Protein AF-A0A3A9J925-F1 (afdb_monomer)

pLDDT: mean 71.01, std 17.1, range [42.97, 95.75]

Sequence (96 aa):
MPWPAHGEAAMIKAAALGRRDGLAGLRRDFALEELDGGLAVVDTIQREIMPGAPLPWQHSRLMLAAVRQCYAAGLHHGGDVRLEKQRRGGLAAARA

Foldseek 3Di:
DDPVVLLVVLLVVLLQQLLVCLLVVNDDPPPCVCCVVVVVVVVVCCVVPPPPDDDDVVVSVVSSVSSVVSNPNSNVNSNVVNVVVVVVVVVVVVVD

Solvent-accessible surface area (backbone atoms only — not comparable to full-atom values): 5213 Å² total; per-residue (Å²): 132,63,74,71,61,56,56,52,52,48,28,54,51,28,23,52,51,17,25,53,33,14,50,68,68,52,80,71,82,84,49,69,74,68,43,58,50,46,51,43,53,52,48,49,50,34,64,76,73,41,79,86,67,82,73,60,68,68,58,56,52,53,52,51,52,49,29,51,51,29,18,54,54,17,23,52,52,14,34,53,54,40,52,53,51,51,53,52,52,53,56,52,60,76,73,108

Radius of gyration: 17.62 Å; Cα contacts (8 Å, |Δi|>4): 77; chains: 1; bounding box: 40×17×56 Å

Nearest PDB structures (foldseek):
  6now-assembly2_B  TM=4.975E-01  e=4.942E+00  Homo sapiens

Organism: NCBI:txid2478470

Secondary structure (DSSP, 8-state):
--HHHHHHHHHHHHHHHHHHHHHHT------HHHHHHHHHHHHHHHHHH-TT-PPPHHHHHHHHHHHHHHHHHHHHHHHHHHHHHHHHHHHHHTT-

Structure (mmCIF, N/CA/C/O backbone):
data_AF-A0A3A9J925-F1
#
_entry.id   AF-A0A3A9J925-F1
#
loop_
_atom_site.group_PDB
_atom_site.id
_atom_site.type_symbol
_atom_site.label_atom_id
_atom_site.label_alt_id
_atom_site.label_comp_id
_atom_site.label_asym_id
_atom_site.label_entity_id
_atom_site.label_seq_id
_atom_site.pdbx_PDB_ins_code
_atom_site.Cartn_x
_atom_site.Cartn_y
_atom_site.Cartn_z
_atom_site.occupancy
_atom_site.B_iso_or_equiv
_atom_site.auth_seq_id
_atom_site.auth_comp_id
_atom_site.auth_asym_id
_atom_site.auth_atom_id
_atom_site.pdbx_PDB_model_num
ATOM 1 N N . MET A 1 1 ? 22.382 1.816 -8.149 1.00 49.25 1 MET A N 1
ATOM 2 C CA . MET A 1 1 ? 21.966 0.582 -7.440 1.00 49.25 1 MET A CA 1
ATOM 3 C C . MET A 1 1 ? 21.637 -0.473 -8.491 1.00 49.25 1 MET A C 1
ATOM 5 O O . MET A 1 1 ? 21.228 -0.084 -9.578 1.00 49.25 1 MET A O 1
ATOM 9 N N . PRO A 1 2 ? 21.854 -1.774 -8.238 1.00 55.34 2 PRO A N 1
ATOM 10 C CA . PRO A 1 2 ? 21.480 -2.812 -9.197 1.00 55.34 2 PRO A CA 1
ATOM 11 C C . PRO A 1 2 ? 19.948 -2.931 -9.300 1.00 55.34 2 PRO A C 1
ATOM 13 O O . PRO A 1 2 ? 19.240 -2.755 -8.311 1.00 55.34 2 PRO A O 1
ATOM 16 N N . TRP A 1 3 ? 19.442 -3.259 -10.493 1.00 52.62 3 TRP A N 1
ATOM 17 C CA . TRP A 1 3 ? 18.012 -3.380 -10.834 1.00 52.62 3 TRP A CA 1
ATOM 18 C C . TRP A 1 3 ? 17.120 -4.115 -9.797 1.00 52.62 3 TRP A C 1
ATOM 20 O O . TRP A 1 3 ? 16.039 -3.606 -9.490 1.00 52.62 3 TRP A O 1
ATOM 30 N N . PRO A 1 4 ? 17.548 -5.235 -9.175 1.00 59.47 4 PRO A N 1
ATOM 31 C CA . PRO A 1 4 ? 16.751 -5.926 -8.154 1.00 59.47 4 PRO A CA 1
ATOM 32 C C . PRO A 1 4 ? 16.430 -5.061 -6.924 1.00 59.47 4 PRO A C 1
ATOM 34 O O . PRO A 1 4 ? 15.335 -5.160 -6.374 1.00 59.47 4 PRO A O 1
ATOM 37 N N . ALA A 1 5 ? 17.340 -4.159 -6.537 1.00 59.88 5 ALA A N 1
ATOM 38 C CA . ALA A 1 5 ? 17.182 -3.312 -5.354 1.00 59.88 5 ALA A CA 1
ATOM 39 C C . ALA A 1 5 ? 16.064 -2.263 -5.521 1.00 59.88 5 ALA A C 1
ATOM 41 O O . ALA A 1 5 ? 15.432 -1.857 -4.546 1.00 59.88 5 ALA A O 1
ATOM 42 N N . HIS A 1 6 ? 15.777 -1.842 -6.757 1.00 63.19 6 HIS A N 1
ATOM 43 C CA . HIS A 1 6 ? 14.712 -0.875 -7.044 1.00 63.19 6 HIS A CA 1
ATOM 44 C C . HIS A 1 6 ? 13.317 -1.503 -6.973 1.00 63.19 6 HIS A C 1
ATOM 46 O O . HIS A 1 6 ? 12.390 -0.884 -6.448 1.00 63.19 6 HIS A O 1
ATOM 52 N N . GLY A 1 7 ? 13.177 -2.746 -7.442 1.00 67.94 7 GLY A N 1
ATOM 53 C CA . GLY A 1 7 ? 11.929 -3.501 -7.319 1.00 67.94 7 GLY A CA 1
ATOM 54 C C . 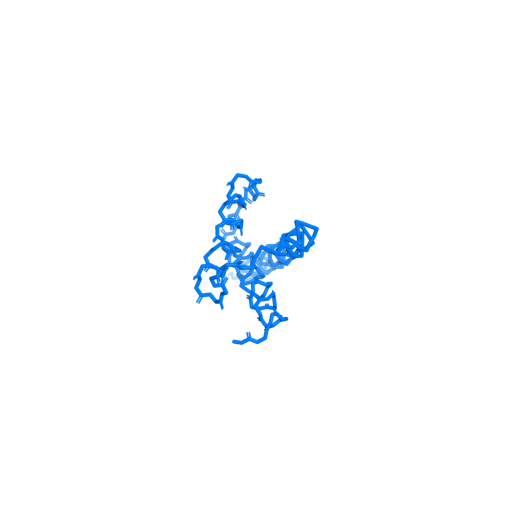GLY A 1 7 ? 11.566 -3.783 -5.863 1.00 67.94 7 GLY A C 1
ATOM 55 O O . GLY A 1 7 ? 10.426 -3.574 -5.448 1.00 67.94 7 GLY A O 1
ATOM 56 N N . GLU A 1 8 ? 12.553 -4.183 -5.062 1.00 76.38 8 GLU A N 1
ATOM 57 C CA . GLU A 1 8 ? 12.375 -4.414 -3.628 1.00 76.38 8 GLU A CA 1
ATOM 58 C C . GLU A 1 8 ? 11.924 -3.147 -2.888 1.00 76.38 8 GLU A C 1
ATOM 60 O O . GLU A 1 8 ? 10.924 -3.170 -2.165 1.00 76.38 8 GLU A O 1
ATOM 65 N N . ALA A 1 9 ? 12.582 -2.010 -3.137 1.00 73.81 9 ALA A N 1
ATOM 66 C CA . ALA A 1 9 ? 12.202 -0.732 -2.538 1.00 73.81 9 ALA A CA 1
ATOM 67 C C . ALA A 1 9 ? 10.759 -0.317 -2.893 1.00 73.81 9 ALA A C 1
ATOM 69 O O . ALA A 1 9 ? 10.018 0.163 -2.028 1.00 73.81 9 ALA A O 1
ATOM 70 N N . ALA A 1 10 ? 10.331 -0.536 -4.142 1.00 74.25 10 ALA A N 1
ATOM 71 C CA . ALA A 1 10 ? 8.965 -0.252 -4.579 1.00 74.25 10 ALA A CA 1
ATOM 72 C C . ALA A 1 10 ? 7.931 -1.131 -3.853 1.00 74.25 10 ALA A C 1
ATOM 74 O O . ALA A 1 10 ? 6.913 -0.620 -3.376 1.00 74.25 10 ALA A O 1
ATOM 75 N N . MET A 1 11 ? 8.209 -2.429 -3.704 1.00 82.94 11 MET A N 1
ATOM 76 C CA . MET A 1 11 ? 7.345 -3.369 -2.980 1.00 82.94 11 MET A CA 1
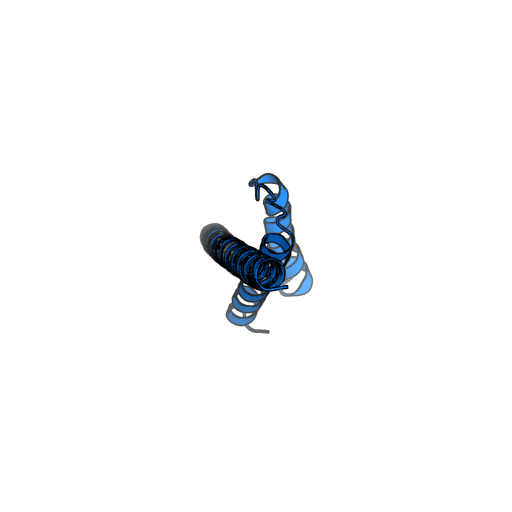ATOM 77 C C . MET A 1 11 ? 7.230 -3.022 -1.487 1.00 82.94 11 MET A C 1
ATOM 79 O O . MET A 1 11 ? 6.121 -2.984 -0.944 1.00 82.94 11 MET A O 1
ATOM 83 N N . ILE A 1 12 ? 8.348 -2.686 -0.829 1.00 83.56 12 ILE A N 1
ATOM 84 C CA . ILE A 1 12 ? 8.363 -2.249 0.578 1.00 83.56 12 ILE A CA 1
ATOM 85 C C . ILE A 1 12 ? 7.510 -0.988 0.760 1.00 83.56 12 ILE A C 1
ATOM 87 O O . ILE A 1 12 ? 6.675 -0.921 1.670 1.00 83.56 12 ILE A O 1
ATOM 91 N N . LYS A 1 13 ? 7.681 0.003 -0.124 1.00 79.12 13 LYS A N 1
ATOM 92 C CA . LYS A 1 13 ? 6.910 1.252 -0.090 1.00 79.12 13 LYS A CA 1
ATOM 93 C C . LYS A 1 13 ? 5.415 0.992 -0.279 1.00 79.12 13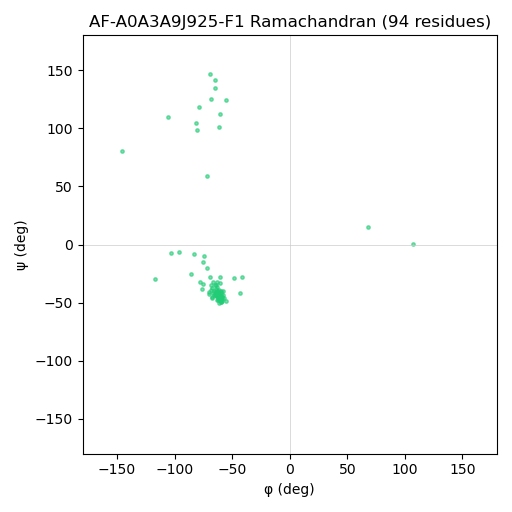 LYS A C 1
ATOM 95 O O . LYS A 1 13 ? 4.609 1.536 0.475 1.00 79.12 13 LYS A O 1
ATOM 100 N N . ALA A 1 14 ? 5.045 0.133 -1.226 1.00 82.62 14 ALA A N 1
ATOM 101 C CA . ALA A 1 14 ? 3.657 -0.242 -1.479 1.00 82.62 14 ALA A CA 1
ATOM 102 C C . ALA A 1 14 ? 3.001 -0.881 -0.247 1.00 82.62 14 ALA A C 1
ATOM 104 O O . ALA A 1 14 ? 1.923 -0.455 0.170 1.00 82.62 14 ALA A O 1
ATOM 105 N N . ALA A 1 15 ? 3.684 -1.829 0.400 1.00 87.88 15 ALA A N 1
ATOM 106 C CA . ALA A 1 15 ? 3.193 -2.453 1.625 1.00 87.88 15 ALA A CA 1
ATOM 107 C C . ALA A 1 15 ? 3.027 -1.444 2.775 1.00 87.88 15 ALA A C 1
ATOM 109 O O . ALA A 1 15 ? 2.043 -1.502 3.514 1.00 87.88 15 ALA A O 1
ATOM 110 N N . ALA A 1 16 ? 3.962 -0.501 2.933 1.00 84.31 16 ALA A N 1
ATOM 111 C CA . ALA A 1 16 ? 3.872 0.538 3.959 1.00 84.31 16 ALA A CA 1
ATOM 112 C C . ALA A 1 16 ? 2.680 1.483 3.737 1.00 84.31 16 ALA A C 1
ATOM 114 O O . ALA A 1 16 ? 1.964 1.795 4.690 1.00 84.31 16 ALA A O 1
ATOM 115 N N . LEU A 1 17 ? 2.440 1.895 2.488 1.00 83.50 17 LEU A N 1
ATOM 116 C CA . LEU A 1 17 ? 1.290 2.722 2.119 1.00 83.50 17 LEU A CA 1
ATOM 117 C C . LEU A 1 17 ? -0.029 1.989 2.372 1.00 83.50 17 LEU A C 1
ATOM 119 O O . LEU A 1 17 ? -0.898 2.538 3.044 1.00 83.50 17 LEU A O 1
ATOM 123 N N . GLY A 1 18 ? -0.136 0.730 1.937 1.00 85.50 18 GLY A N 1
ATOM 124 C CA . GLY A 1 18 ? -1.312 -0.097 2.200 1.00 85.50 18 GLY A CA 1
ATOM 125 C C . GLY A 1 18 ? -1.616 -0.181 3.694 1.00 85.50 18 GLY A C 1
ATOM 126 O O . GLY A 1 18 ? -2.731 0.115 4.115 1.00 85.50 18 GLY A O 1
ATOM 127 N N . ARG A 1 19 ? -0.608 -0.481 4.530 1.00 91.31 19 ARG A N 1
ATOM 128 C CA . ARG A 1 19 ? -0.790 -0.535 5.994 1.00 91.31 19 ARG A CA 1
ATOM 129 C C . ARG A 1 19 ? -1.320 0.773 6.565 1.00 91.31 19 ARG A C 1
ATOM 131 O O . ARG A 1 19 ? -2.237 0.743 7.381 1.00 91.31 19 ARG A O 1
ATOM 138 N N . ARG A 1 20 ? -0.753 1.908 6.151 1.00 87.69 20 ARG A N 1
ATOM 139 C CA . ARG A 1 20 ? -1.196 3.236 6.596 1.00 87.69 20 ARG A CA 1
ATOM 140 C C . ARG A 1 20 ? -2.664 3.472 6.245 1.00 87.69 20 ARG A C 1
ATOM 142 O O . ARG A 1 20 ? -3.435 3.883 7.107 1.00 87.69 20 ARG A O 1
ATOM 149 N N . ASP A 1 21 ? -3.042 3.194 5.004 1.00 86.50 21 ASP A N 1
ATOM 150 C CA . ASP A 1 21 ? -4.395 3.445 4.513 1.00 86.50 21 ASP A CA 1
ATOM 151 C C . ASP A 1 21 ? -5.410 2.505 5.201 1.00 86.50 21 ASP A C 1
ATOM 153 O O . ASP A 1 21 ? -6.469 2.947 5.648 1.00 86.50 21 ASP A O 1
ATOM 157 N N . GLY A 1 22 ? -5.041 1.237 5.423 1.00 90.81 22 GLY A N 1
ATOM 158 C CA . GLY A 1 22 ? -5.859 0.256 6.147 1.00 90.81 22 GLY A CA 1
ATOM 159 C C . GLY A 1 22 ? -6.075 0.628 7.617 1.00 90.81 22 GLY A C 1
ATOM 160 O O . GLY A 1 22 ? -7.196 0.533 8.130 1.00 90.81 22 GLY A O 1
ATOM 161 N N . LEU A 1 23 ? -5.024 1.137 8.275 1.00 91.88 23 LEU A N 1
ATOM 162 C CA . LEU A 1 23 ? -5.089 1.687 9.634 1.00 91.88 23 LEU A CA 1
ATOM 163 C C . LEU A 1 23 ? -5.996 2.918 9.729 1.00 91.88 23 LEU A C 1
ATOM 165 O O . LEU A 1 23 ? -6.629 3.125 10.762 1.00 91.88 23 LEU A O 1
ATOM 169 N N . ALA A 1 24 ? -6.064 3.720 8.666 1.00 88.81 24 ALA A N 1
ATOM 170 C CA . ALA A 1 24 ? -6.948 4.876 8.573 1.00 88.81 24 ALA A CA 1
ATOM 171 C C . ALA A 1 24 ? -8.383 4.506 8.147 1.00 88.81 24 ALA A C 1
ATOM 173 O O . ALA A 1 24 ? -9.268 5.356 8.181 1.00 88.81 24 ALA A O 1
ATOM 174 N N . GLY A 1 25 ? -8.635 3.252 7.745 1.00 87.19 25 GLY A N 1
ATOM 175 C CA . GLY A 1 25 ? -9.924 2.827 7.187 1.00 87.19 25 GLY A CA 1
ATOM 176 C C . GLY A 1 25 ? -10.222 3.433 5.812 1.00 87.19 25 GLY A C 1
ATOM 177 O O . GLY A 1 25 ? -11.360 3.381 5.352 1.00 87.19 25 GLY A O 1
ATOM 178 N N . LEU A 1 26 ? -9.209 3.998 5.155 1.00 82.19 26 LEU A N 1
ATOM 179 C CA . LEU A 1 26 ? -9.331 4.583 3.832 1.00 82.19 26 LEU A CA 1
ATOM 180 C C . LEU A 1 26 ? -9.246 3.452 2.811 1.00 82.19 26 LEU A C 1
ATOM 182 O O . LEU A 1 26 ? -8.171 2.914 2.550 1.00 82.19 26 LEU A O 1
ATOM 186 N N . ARG A 1 27 ? -10.386 3.078 2.226 1.00 64.38 27 ARG A N 1
ATOM 187 C CA . ARG A 1 27 ? -10.375 2.263 1.011 1.00 64.38 27 ARG A CA 1
ATOM 188 C C . ARG A 1 27 ? -10.123 3.205 -0.152 1.00 64.38 27 ARG A C 1
ATOM 190 O O . ARG A 1 27 ? -11.032 3.888 -0.607 1.00 64.38 27 ARG A O 1
ATOM 197 N N . ARG A 1 28 ? -8.874 3.270 -0.600 1.00 63.78 28 ARG A N 1
ATOM 198 C CA . ARG A 1 28 ? -8.608 3.735 -1.955 1.00 63.78 28 ARG A CA 1
ATOM 199 C C . ARG A 1 28 ? -8.905 2.566 -2.872 1.00 63.78 28 ARG A C 1
ATOM 201 O O . ARG A 1 28 ? -8.278 1.512 -2.742 1.00 63.78 28 ARG A O 1
ATOM 208 N N . ASP A 1 29 ? -9.876 2.745 -3.759 1.00 57.47 29 ASP A N 1
ATOM 209 C CA . ASP A 1 29 ? -9.930 1.926 -4.956 1.00 57.47 29 ASP A CA 1
ATOM 210 C C . ASP A 1 29 ? -8.634 2.222 -5.693 1.00 57.47 29 ASP A C 1
ATOM 212 O O . ASP A 1 29 ? -8.463 3.281 -6.288 1.00 57.47 29 ASP A O 1
ATOM 216 N N . PHE A 1 30 ? -7.676 1.308 -5.562 1.00 54.75 30 PHE A N 1
ATOM 217 C CA . PHE A 1 30 ? -6.417 1.331 -6.292 1.00 54.75 30 PHE A CA 1
ATOM 218 C C . PHE A 1 30 ? -6.733 0.971 -7.754 1.00 54.75 30 PHE A C 1
ATOM 220 O O . PHE A 1 30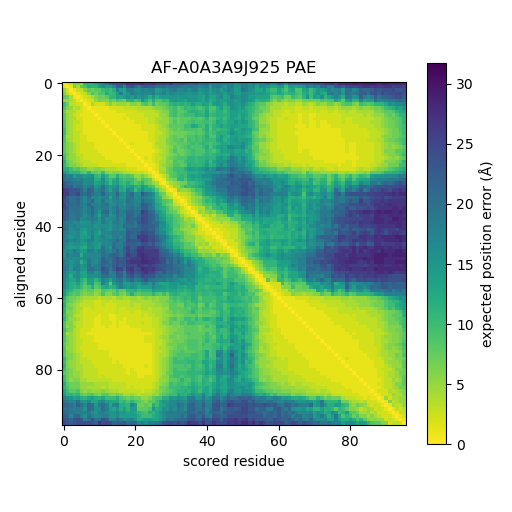 ? -6.325 -0.068 -8.277 1.00 54.75 30 PHE A O 1
ATOM 227 N N . ALA A 1 31 ? -7.589 1.781 -8.377 1.00 46.09 31 ALA A N 1
ATOM 228 C CA . ALA A 1 31 ? -7.983 1.671 -9.759 1.00 46.09 31 ALA A CA 1
ATOM 229 C C . ALA A 1 31 ? -6.741 1.932 -10.608 1.00 46.09 31 ALA A C 1
ATOM 231 O O . ALA A 1 31 ? -5.889 2.759 -10.278 1.00 46.09 31 ALA A O 1
ATOM 232 N N . LEU A 1 32 ? -6.634 1.175 -11.696 1.00 43.94 32 LEU A N 1
ATOM 233 C CA . LEU A 1 32 ? -5.544 1.208 -12.671 1.00 43.94 32 LEU A CA 1
ATOM 234 C C . LEU A 1 32 ? -5.057 2.621 -13.048 1.00 43.94 32 LEU A C 1
ATOM 236 O O . LEU A 1 32 ? -3.877 2.766 -13.347 1.00 43.94 32 LEU A O 1
ATOM 240 N N . GLU A 1 33 ? -5.927 3.625 -12.972 1.00 43.69 33 GLU A N 1
ATOM 241 C CA . GLU A 1 33 ? -5.689 5.030 -13.319 1.00 43.69 33 GLU A CA 1
ATOM 242 C C . GLU A 1 33 ? -4.626 5.719 -12.439 1.00 43.69 33 GLU A C 1
ATOM 244 O O . GLU A 1 33 ? -3.798 6.460 -12.961 1.00 43.69 33 GLU A O 1
ATOM 249 N N . GLU A 1 34 ? -4.526 5.421 -11.135 1.00 49.00 34 GLU A N 1
ATOM 250 C CA . GLU A 1 34 ? -3.420 5.951 -10.304 1.00 49.00 34 GLU A CA 1
ATOM 251 C C . GLU A 1 34 ? -2.085 5.222 -10.574 1.00 49.00 34 GLU A C 1
ATOM 253 O O . GLU A 1 34 ? -1.006 5.711 -10.228 1.00 49.00 34 GLU A O 1
ATOM 258 N N . LEU A 1 35 ? -2.131 4.059 -11.235 1.00 46.00 35 LEU A N 1
ATOM 259 C CA . LEU A 1 35 ? -0.968 3.252 -11.607 1.00 46.00 35 LEU A CA 1
ATOM 260 C C . LEU A 1 35 ? -0.465 3.486 -13.037 1.00 46.00 35 LEU A C 1
ATOM 262 O O . LEU A 1 35 ? 0.644 3.040 -13.329 1.00 46.00 35 LEU A O 1
ATOM 266 N N . ASP A 1 36 ? -1.151 4.273 -13.865 1.00 45.16 36 ASP A N 1
ATOM 267 C CA . ASP A 1 36 ? -0.459 5.011 -14.935 1.00 45.16 36 ASP A CA 1
ATOM 268 C C . ASP A 1 36 ? 0.577 5.979 -14.321 1.00 45.16 36 ASP A C 1
ATOM 270 O O . ASP A 1 36 ? 1.664 6.179 -14.860 1.00 45.16 36 ASP A O 1
ATOM 274 N N . GLY A 1 37 ? 0.343 6.441 -13.086 1.00 42.97 37 GLY A N 1
ATOM 275 C CA . GLY A 1 37 ? 1.370 7.041 -12.227 1.00 42.97 37 GLY A CA 1
ATOM 276 C C . GLY A 1 37 ? 2.394 6.039 -11.664 1.00 42.97 37 GLY A C 1
ATOM 277 O O . GLY A 1 37 ? 3.496 6.415 -11.290 1.00 42.97 37 GLY A O 1
ATOM 278 N N . GLY A 1 38 ? 2.091 4.743 -11.630 1.00 45.03 38 GLY A N 1
ATOM 279 C CA . GLY A 1 38 ? 3.047 3.672 -11.328 1.00 45.03 38 GLY A CA 1
ATOM 280 C C . GLY A 1 38 ? 3.949 3.337 -12.512 1.00 45.03 38 GLY A C 1
ATOM 281 O O . GLY A 1 38 ? 5.127 3.049 -12.307 1.00 45.03 38 GLY A O 1
ATOM 282 N N . LEU A 1 39 ? 3.436 3.477 -13.739 1.00 49.12 39 LEU A N 1
ATOM 283 C CA . LEU A 1 39 ? 4.263 3.685 -14.923 1.00 49.12 39 LEU A CA 1
ATOM 284 C C . LEU A 1 39 ? 5.112 4.939 -14.745 1.00 49.12 39 LEU A C 1
ATOM 286 O O . LEU A 1 39 ? 6.287 4.848 -15.035 1.00 49.12 39 LEU A O 1
ATOM 290 N N . ALA A 1 40 ? 4.603 6.033 -14.166 1.00 48.31 40 ALA A N 1
ATOM 291 C CA . ALA A 1 40 ? 5.443 7.180 -13.812 1.00 48.31 40 ALA A CA 1
ATOM 292 C C . ALA A 1 40 ? 6.467 6.878 -12.701 1.00 48.31 40 ALA A C 1
ATOM 294 O O . ALA A 1 40 ? 7.560 7.397 -12.774 1.00 48.31 40 ALA A O 1
ATOM 295 N N . VAL A 1 41 ? 6.218 6.000 -11.720 1.00 51.72 41 VAL A N 1
ATOM 296 C CA . VAL A 1 41 ? 7.264 5.561 -10.765 1.00 51.72 41 VAL A CA 1
ATOM 297 C C . VAL A 1 41 ? 8.335 4.740 -11.480 1.00 51.72 41 VAL A C 1
ATOM 299 O O . VAL A 1 41 ? 9.520 4.933 -11.225 1.00 51.72 41 VAL A O 1
ATOM 302 N N . VAL A 1 42 ? 7.936 3.855 -12.395 1.00 52.09 42 VAL A N 1
ATOM 303 C CA . VAL A 1 42 ? 8.869 3.108 -13.247 1.00 52.09 42 VAL A CA 1
ATOM 304 C C . VAL A 1 42 ? 9.608 4.053 -14.205 1.00 52.09 42 VAL A C 1
ATOM 306 O O . VAL A 1 42 ? 10.811 3.897 -14.345 1.00 52.09 42 VAL A O 1
ATOM 309 N N . ASP A 1 43 ? 8.946 5.060 -14.780 1.00 51.91 43 ASP A N 1
ATOM 310 C CA . ASP A 1 43 ? 9.478 6.048 -15.735 1.00 51.91 43 ASP A CA 1
ATOM 311 C C . ASP A 1 43 ? 10.351 7.106 -15.034 1.00 51.91 43 ASP A C 1
ATOM 313 O O . ASP A 1 43 ? 11.370 7.520 -15.571 1.00 51.91 43 ASP A O 1
ATOM 317 N N . THR A 1 44 ? 10.040 7.494 -13.793 1.00 52.56 44 THR A N 1
ATOM 318 C CA . THR A 1 44 ? 10.894 8.312 -12.915 1.00 52.56 44 THR A CA 1
ATOM 319 C C . THR A 1 44 ? 12.134 7.522 -12.517 1.00 52.56 44 THR A C 1
ATOM 321 O O . THR A 1 44 ? 13.238 8.028 -12.675 1.00 52.56 44 THR A O 1
ATOM 324 N N . ILE A 1 45 ? 11.992 6.254 -12.110 1.00 51.59 45 ILE A N 1
ATOM 325 C CA . ILE A 1 45 ? 13.139 5.358 -11.877 1.00 51.59 45 ILE A CA 1
ATOM 326 C C . ILE A 1 45 ? 13.962 5.195 -13.166 1.00 51.59 45 ILE A C 1
ATOM 328 O O . ILE A 1 45 ? 15.187 5.221 -13.128 1.00 51.59 45 ILE A O 1
ATOM 332 N N . GLN A 1 46 ? 13.320 5.073 -14.325 1.00 54.69 46 GLN A N 1
ATOM 333 C CA . GLN A 1 46 ? 13.993 4.923 -15.612 1.00 54.69 46 GLN A CA 1
ATOM 334 C C . GLN A 1 46 ? 14.750 6.201 -16.009 1.00 54.69 46 GLN A C 1
ATOM 336 O O . GLN A 1 46 ? 15.920 6.126 -16.378 1.00 54.69 46 GLN A O 1
ATOM 341 N N . ARG A 1 47 ? 14.132 7.380 -15.858 1.00 53.41 47 ARG A N 1
ATOM 342 C CA . ARG A 1 47 ? 14.739 8.691 -16.147 1.00 53.41 47 ARG A CA 1
ATOM 343 C C . ARG A 1 47 ? 15.854 9.070 -15.175 1.00 53.41 47 ARG A C 1
ATOM 345 O O . ARG A 1 47 ? 16.816 9.699 -15.602 1.00 53.41 47 ARG A O 1
ATOM 352 N N . GLU A 1 48 ? 15.745 8.701 -13.901 1.00 53.38 48 GLU A N 1
ATOM 353 C CA . GLU A 1 48 ? 16.741 9.045 -12.879 1.00 53.38 48 GLU A CA 1
ATOM 354 C C . GLU A 1 48 ? 17.907 8.046 -12.805 1.00 53.38 48 GLU A C 1
ATOM 356 O O . GLU A 1 48 ? 18.995 8.423 -12.374 1.00 53.38 48 GLU A O 1
ATOM 361 N N . ILE A 1 49 ? 17.714 6.782 -13.213 1.00 51.66 49 ILE A N 1
ATOM 362 C CA . ILE A 1 49 ? 18.680 5.699 -12.935 1.00 51.66 49 ILE A CA 1
ATOM 363 C C . ILE A 1 49 ? 19.291 5.087 -14.206 1.00 51.66 49 ILE A C 1
ATOM 365 O O . ILE A 1 49 ? 20.442 4.649 -14.166 1.00 51.66 49 ILE A O 1
ATOM 369 N N . MET A 1 50 ? 18.579 5.072 -15.340 1.00 48.84 50 MET A N 1
ATOM 370 C CA . MET A 1 50 ? 19.084 4.544 -16.619 1.00 48.84 50 MET A CA 1
ATOM 371 C C . MET A 1 50 ? 18.538 5.340 -17.817 1.00 48.84 50 MET A C 1
ATOM 373 O O . MET A 1 50 ? 17.612 4.882 -18.498 1.00 48.84 50 MET A O 1
ATOM 377 N N . PRO A 1 51 ? 19.120 6.509 -18.134 1.00 49.28 51 PRO A N 1
ATOM 378 C CA . PRO A 1 51 ? 18.727 7.245 -19.327 1.00 49.28 51 PRO A CA 1
ATOM 379 C C . PRO A 1 51 ? 18.988 6.387 -20.579 1.00 49.28 51 PRO A C 1
ATOM 381 O O . PRO A 1 51 ? 20.132 6.092 -20.915 1.00 49.28 51 PRO A O 1
ATOM 384 N N . GLY A 1 52 ? 17.916 5.967 -21.262 1.00 53.03 52 GLY A N 1
ATOM 385 C CA . GLY A 1 52 ? 17.976 5.361 -22.600 1.00 53.03 52 GLY A CA 1
ATOM 386 C C . GLY A 1 52 ? 17.736 3.849 -22.720 1.00 53.03 52 GLY A C 1
ATOM 387 O O . GLY A 1 52 ? 17.748 3.351 -23.843 1.00 53.03 52 GLY A O 1
ATOM 388 N N . ALA A 1 53 ? 17.477 3.105 -21.638 1.00 51.25 53 ALA A N 1
ATOM 389 C CA . ALA A 1 53 ? 17.182 1.668 -21.732 1.00 51.25 53 ALA A CA 1
ATOM 390 C C . ALA A 1 53 ? 15.685 1.378 -21.501 1.00 51.25 53 ALA A C 1
ATOM 392 O O . ALA A 1 53 ? 15.211 1.527 -20.373 1.00 51.25 53 ALA A O 1
ATOM 393 N N . PRO A 1 54 ? 14.909 0.970 -22.524 1.00 53.75 54 PRO A N 1
ATOM 394 C CA . PRO A 1 54 ? 13.542 0.508 -22.321 1.00 53.75 54 PRO A CA 1
ATOM 395 C C . PRO A 1 54 ? 13.543 -0.829 -21.576 1.00 53.75 54 PRO A C 1
ATOM 397 O O . PRO A 1 54 ? 14.156 -1.803 -22.014 1.00 53.75 54 PRO A O 1
ATOM 400 N N . LEU A 1 55 ? 12.825 -0.896 -20.456 1.00 56.56 55 LEU A N 1
ATOM 401 C CA . LEU A 1 55 ? 12.505 -2.179 -19.839 1.00 56.56 55 LEU A CA 1
ATOM 402 C C . LEU A 1 55 ? 11.596 -2.973 -20.780 1.00 56.56 55 LEU A C 1
ATOM 404 O O . LEU A 1 55 ? 10.614 -2.417 -21.281 1.00 56.56 55 LEU A O 1
ATOM 408 N N . PRO A 1 56 ? 11.854 -4.274 -20.999 1.00 60.34 56 PRO A N 1
ATOM 409 C CA . PRO A 1 56 ? 10.907 -5.119 -21.706 1.00 60.34 56 PRO A CA 1
ATOM 410 C C . PRO A 1 56 ? 9.550 -5.053 -20.997 1.00 60.34 56 PRO A C 1
ATOM 412 O O . PRO A 1 56 ? 9.460 -5.335 -19.802 1.00 60.34 56 PRO A O 1
ATOM 415 N N . TRP A 1 57 ? 8.496 -4.687 -21.727 1.00 52.12 57 TRP A N 1
ATOM 416 C CA . TRP A 1 57 ? 7.139 -4.433 -21.214 1.00 52.12 57 TRP A CA 1
ATOM 417 C C . TRP A 1 57 ? 6.588 -5.531 -20.280 1.00 52.12 57 TRP A C 1
ATOM 419 O O . TRP A 1 57 ? 5.790 -5.261 -19.383 1.00 52.12 57 TRP A O 1
ATOM 429 N N . GLN A 1 58 ? 7.037 -6.774 -20.465 1.00 56.69 58 GLN A N 1
ATOM 430 C CA . GLN A 1 58 ? 6.698 -7.937 -19.641 1.00 56.69 58 GLN A CA 1
ATOM 431 C C . GLN A 1 58 ? 7.203 -7.788 -18.197 1.00 56.69 58 GLN A C 1
ATOM 433 O O . GLN A 1 58 ? 6.463 -8.066 -17.253 1.00 56.69 58 GLN A O 1
ATOM 438 N N . HIS A 1 59 ? 8.426 -7.280 -18.011 1.00 63.06 59 HIS A N 1
ATOM 439 C CA . HIS A 1 59 ? 9.005 -7.031 -16.690 1.00 63.06 59 HIS A CA 1
ATOM 440 C C . HIS A 1 59 ? 8.276 -5.898 -15.960 1.00 63.06 59 HIS A C 1
ATOM 442 O O . HIS A 1 59 ? 8.019 -6.014 -14.762 1.00 63.06 59 HIS A O 1
ATOM 448 N N . SER A 1 60 ? 7.853 -4.854 -16.679 1.00 67.25 60 SER A N 1
ATOM 449 C CA . SER A 1 60 ? 7.068 -3.753 -16.104 1.00 67.25 60 SER A CA 1
ATOM 450 C C . SER A 1 60 ? 5.702 -4.228 -15.595 1.00 67.25 60 SER A C 1
ATOM 452 O O . SER A 1 60 ? 5.266 -3.814 -14.523 1.00 67.25 60 SER A O 1
ATOM 454 N N . ARG A 1 61 ? 5.043 -5.160 -16.303 1.00 69.56 61 ARG A N 1
ATOM 455 C CA . ARG A 1 61 ? 3.754 -5.738 -15.873 1.00 69.56 61 ARG A CA 1
ATOM 456 C C . ARG A 1 61 ? 3.878 -6.644 -14.650 1.00 69.56 61 ARG A C 1
ATOM 458 O O . ARG A 1 61 ? 3.022 -6.578 -13.771 1.00 69.56 61 ARG A O 1
ATOM 465 N N . LEU A 1 62 ? 4.921 -7.473 -14.584 1.00 74.56 62 LEU A N 1
ATOM 466 C CA . LEU A 1 62 ? 5.178 -8.324 -13.417 1.00 74.56 62 LEU A CA 1
ATOM 467 C C . LEU A 1 62 ? 5.513 -7.484 -12.180 1.00 74.56 62 LEU A C 1
ATOM 469 O O . LEU A 1 62 ? 4.949 -7.720 -11.115 1.00 74.56 62 LEU A O 1
ATOM 473 N N . MET A 1 63 ? 6.351 -6.455 -12.337 1.00 74.94 63 MET A N 1
ATOM 474 C CA . MET A 1 63 ? 6.667 -5.519 -11.257 1.00 74.94 63 MET A CA 1
ATOM 475 C C . MET A 1 63 ? 5.413 -4.787 -10.762 1.00 74.94 63 MET A C 1
ATOM 477 O O . MET A 1 63 ? 5.169 -4.702 -9.561 1.00 74.94 63 MET A O 1
ATOM 481 N N . LEU A 1 64 ? 4.569 -4.323 -11.685 1.00 74.50 64 LEU A N 1
ATOM 482 C CA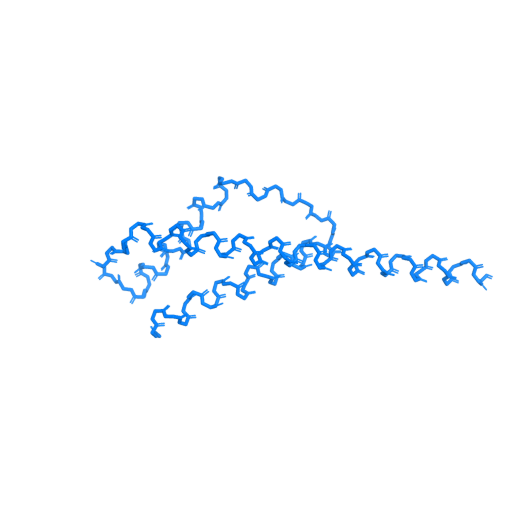 . LEU A 1 64 ? 3.298 -3.683 -11.362 1.00 74.50 64 LEU A CA 1
ATOM 483 C C . LEU A 1 64 ? 2.360 -4.612 -10.578 1.00 74.50 64 LEU A C 1
ATOM 485 O O . LEU A 1 64 ? 1.745 -4.193 -9.595 1.00 74.50 64 LEU A O 1
ATOM 489 N N . ALA A 1 65 ? 2.253 -5.875 -10.995 1.00 79.50 65 ALA A N 1
ATOM 490 C CA . ALA A 1 65 ? 1.449 -6.872 -10.298 1.00 79.50 65 ALA A CA 1
ATOM 491 C C . ALA A 1 65 ? 1.979 -7.139 -8.880 1.00 79.50 65 ALA A C 1
ATOM 493 O O . ALA A 1 65 ? 1.189 -7.163 -7.935 1.00 79.50 65 ALA A O 1
ATOM 494 N N . ALA A 1 66 ? 3.299 -7.263 -8.716 1.00 82.88 66 ALA A N 1
ATOM 495 C CA . ALA A 1 66 ? 3.928 -7.457 -7.412 1.00 82.88 66 ALA A CA 1
ATOM 496 C C . ALA A 1 66 ? 3.676 -6.263 -6.474 1.00 82.88 66 ALA A C 1
ATOM 498 O O . ALA A 1 66 ? 3.224 -6.441 -5.345 1.00 82.88 66 ALA A O 1
ATOM 499 N N . VAL A 1 67 ? 3.853 -5.033 -6.965 1.00 81.12 67 VAL A N 1
ATOM 500 C CA . VAL A 1 67 ? 3.558 -3.802 -6.213 1.00 81.12 67 VAL A CA 1
ATOM 501 C C . VAL A 1 67 ? 2.093 -3.753 -5.762 1.00 81.12 67 VAL A C 1
ATOM 503 O O . VAL A 1 67 ? 1.822 -3.439 -4.600 1.00 81.12 67 VAL A O 1
ATOM 506 N N . ARG A 1 68 ? 1.142 -4.123 -6.634 1.00 79.44 68 ARG A N 1
ATOM 507 C CA . ARG A 1 68 ? -0.288 -4.211 -6.279 1.00 79.44 68 ARG A CA 1
ATOM 508 C C . ARG A 1 68 ? -0.546 -5.222 -5.170 1.00 79.44 68 ARG A C 1
ATOM 510 O O . ARG A 1 68 ? -1.271 -4.915 -4.225 1.00 79.44 68 ARG A O 1
ATOM 517 N N . GLN A 1 69 ? 0.048 -6.408 -5.274 1.00 87.06 69 GLN A N 1
ATOM 518 C CA . GLN A 1 69 ? -0.094 -7.446 -4.254 1.00 87.06 69 GLN A CA 1
ATOM 519 C C . GLN A 1 69 ? 0.461 -6.978 -2.905 1.00 87.06 69 GLN A C 1
ATOM 521 O O . GLN A 1 69 ? -0.209 -7.137 -1.885 1.00 87.06 69 GLN A O 1
ATOM 526 N N . CYS A 1 70 ? 1.629 -6.329 -2.892 1.00 88.19 70 CYS A N 1
ATOM 527 C CA . CYS A 1 70 ? 2.216 -5.778 -1.671 1.00 88.19 70 CYS A CA 1
ATOM 528 C C . CYS A 1 70 ? 1.335 -4.693 -1.035 1.00 88.19 70 CYS A C 1
ATOM 530 O O . CYS A 1 70 ? 1.142 -4.709 0.183 1.00 88.19 70 CYS A O 1
ATOM 532 N N . TYR A 1 71 ? 0.766 -3.780 -1.832 1.00 86.00 71 TYR A N 1
ATOM 533 C CA . TYR A 1 71 ? -0.175 -2.774 -1.327 1.00 86.00 71 TYR A CA 1
ATOM 534 C C . TYR A 1 71 ? -1.424 -3.421 -0.723 1.00 86.00 71 TYR A C 1
ATOM 536 O O . TYR A 1 71 ? -1.766 -3.127 0.421 1.00 86.00 71 TYR A O 1
ATOM 544 N N . ALA A 1 72 ? -2.073 -4.336 -1.450 1.00 86.56 72 ALA A N 1
ATOM 545 C CA . ALA A 1 72 ? -3.287 -5.010 -0.991 1.00 86.56 72 ALA A CA 1
ATOM 546 C C . ALA A 1 72 ? -3.054 -5.794 0.312 1.00 86.56 72 ALA A C 1
ATOM 548 O O . ALA A 1 72 ? -3.850 -5.698 1.246 1.00 86.56 72 ALA A O 1
ATOM 549 N N . AL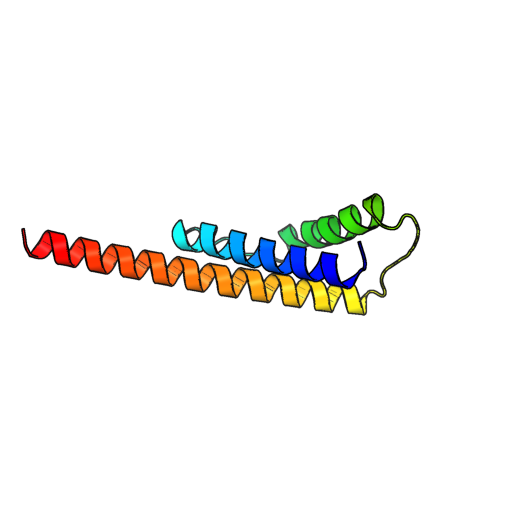A A 1 73 ? -1.926 -6.504 0.413 1.00 91.75 73 ALA A N 1
ATOM 550 C CA . ALA A 1 73 ? -1.527 -7.188 1.639 1.00 91.75 73 ALA A CA 1
ATOM 551 C C . ALA A 1 73 ? -1.339 -6.203 2.806 1.00 91.75 73 ALA A C 1
ATOM 553 O O . ALA A 1 73 ? -1.827 -6.442 3.912 1.00 91.75 73 ALA A O 1
ATOM 554 N N . GLY A 1 74 ? -0.680 -5.065 2.558 1.00 91.31 74 GLY A N 1
ATOM 555 C CA . GLY A 1 74 ? -0.552 -3.994 3.542 1.00 91.31 74 GLY A CA 1
ATOM 556 C C . GLY A 1 74 ? -1.909 -3.450 3.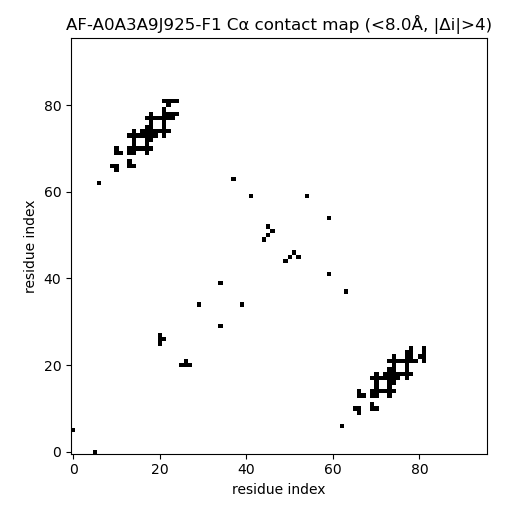991 1.00 91.31 74 GLY A C 1
ATOM 557 O O . GLY A 1 74 ? -2.136 -3.297 5.190 1.00 91.31 74 GLY A O 1
ATOM 558 N N . LEU A 1 75 ? -2.817 -3.200 3.047 1.00 88.38 75 LEU A N 1
ATOM 559 C CA . LEU A 1 75 ? -4.156 -2.664 3.295 1.00 88.38 75 LEU A CA 1
ATOM 560 C C . LEU A 1 75 ? -4.978 -3.576 4.204 1.00 88.38 75 LEU A C 1
ATOM 562 O O . LEU A 1 75 ? -5.522 -3.107 5.206 1.00 88.38 75 LEU A O 1
ATOM 566 N N . HIS A 1 76 ? -5.024 -4.873 3.894 1.00 91.69 76 HIS A N 1
ATOM 567 C CA . HIS A 1 76 ? -5.715 -5.856 4.728 1.00 91.69 76 HIS A CA 1
ATOM 568 C C . HIS A 1 76 ? -5.124 -5.899 6.135 1.00 91.69 76 HIS A C 1
ATOM 570 O O . HIS A 1 76 ? -5.853 -5.722 7.106 1.00 91.69 76 HIS A O 1
ATOM 576 N N . HIS A 1 77 ? -3.796 -5.995 6.248 1.00 95.00 77 HIS A N 1
ATOM 577 C CA . HIS A 1 77 ? -3.135 -6.018 7.548 1.00 95.00 77 HIS A CA 1
ATOM 578 C C . HIS A 1 77 ? -3.433 -4.764 8.388 1.00 95.00 77 HIS A C 1
ATOM 580 O O . HIS A 1 77 ? -3.737 -4.860 9.576 1.00 95.00 77 HIS A O 1
ATOM 586 N N . GLY A 1 78 ? -3.371 -3.571 7.787 1.00 94.31 78 GLY A N 1
ATOM 587 C CA . GLY A 1 78 ? -3.726 -2.328 8.476 1.00 94.31 78 GLY A CA 1
ATOM 588 C C . GLY A 1 78 ? -5.186 -2.315 8.943 1.00 94.31 78 GLY A C 1
ATOM 589 O O . GLY A 1 78 ? -5.476 -1.866 10.054 1.00 94.31 78 GLY A O 1
ATOM 590 N N . GLY A 1 79 ? -6.092 -2.851 8.120 1.00 93.94 79 GLY A N 1
ATOM 591 C CA . GLY A 1 79 ? -7.502 -3.033 8.458 1.00 93.94 79 GLY A CA 1
ATOM 592 C C . GLY A 1 79 ? -7.708 -3.963 9.654 1.00 93.94 79 GLY A C 1
ATOM 593 O O . GLY A 1 79 ? -8.410 -3.587 10.593 1.00 93.94 79 GLY A O 1
ATOM 594 N N . ASP A 1 80 ? -7.041 -5.116 9.668 1.00 95.75 80 ASP A N 1
ATOM 595 C CA . ASP A 1 80 ? -7.105 -6.084 10.768 1.00 95.75 80 ASP A CA 1
ATOM 596 C C . ASP A 1 80 ? -6.621 -5.464 12.084 1.00 95.75 80 ASP A C 1
ATOM 598 O O . ASP A 1 80 ? -7.286 -5.565 13.117 1.00 95.75 80 ASP A O 1
ATOM 602 N N . VAL A 1 81 ? -5.498 -4.736 12.047 1.00 95.69 81 VAL A N 1
ATOM 603 C CA . VAL A 1 81 ? -4.962 -4.033 13.225 1.00 95.69 81 VAL A CA 1
ATOM 604 C C . VAL A 1 81 ? -5.937 -2.970 13.733 1.00 95.69 81 VAL A C 1
ATOM 606 O O . VAL A 1 81 ? -6.114 -2.824 14.946 1.00 95.69 81 VAL A O 1
ATOM 609 N N . ARG A 1 82 ? -6.583 -2.2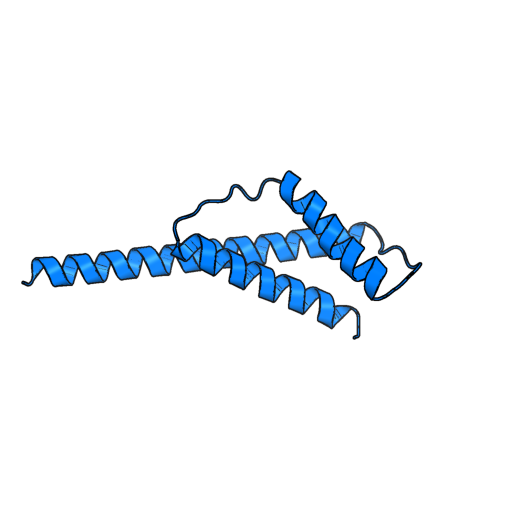17 12.836 1.00 93.88 82 ARG A N 1
ATOM 610 C CA . ARG A 1 82 ? -7.593 -1.217 13.209 1.00 93.88 82 ARG A CA 1
ATOM 611 C C . ARG A 1 82 ? -8.791 -1.869 13.901 1.00 93.88 82 ARG A C 1
ATOM 613 O O . ARG A 1 82 ? -9.198 -1.392 14.961 1.00 93.88 82 ARG A O 1
ATOM 620 N N . LEU A 1 83 ? -9.326 -2.950 13.333 1.00 93.62 83 LEU A N 1
ATOM 621 C CA . LEU A 1 83 ? -10.458 -3.689 13.901 1.00 93.62 83 LEU A CA 1
ATOM 622 C C . LEU A 1 83 ? -10.114 -4.276 15.274 1.00 93.62 83 LEU A C 1
ATOM 624 O O . LEU A 1 83 ? -10.884 -4.129 16.222 1.00 93.62 83 LEU A O 1
ATOM 628 N N . GLU A 1 84 ? -8.928 -4.865 15.419 1.00 95.31 84 GLU A N 1
ATOM 629 C CA . GLU A 1 84 ? -8.465 -5.406 16.697 1.00 95.31 84 GLU A CA 1
ATOM 630 C C . GLU A 1 84 ? -8.322 -4.311 17.766 1.00 95.31 84 GLU A C 1
ATOM 632 O O . GLU A 1 84 ? -8.729 -4.504 18.916 1.00 95.31 84 GLU A O 1
ATOM 637 N N . LYS A 1 85 ? -7.805 -3.128 17.404 1.00 92.62 85 LYS A N 1
ATOM 638 C CA . LYS A 1 85 ? -7.744 -1.975 18.320 1.00 92.62 85 LYS A CA 1
ATOM 639 C C . LYS A 1 85 ? -9.135 -1.523 18.765 1.00 92.62 85 LYS A C 1
ATOM 641 O O . LYS A 1 85 ? -9.336 -1.292 19.956 1.00 92.62 85 LYS A O 1
ATOM 646 N N . GLN A 1 86 ? -10.093 -1.433 17.841 1.00 92.06 86 GLN A N 1
ATOM 647 C CA . GLN A 1 86 ? -11.482 -1.084 18.159 1.00 92.06 86 GLN A CA 1
ATOM 648 C C . GLN A 1 86 ? -12.119 -2.114 19.101 1.00 92.06 86 GLN A C 1
ATOM 650 O O . GLN A 1 86 ? -12.729 -1.736 20.100 1.00 92.06 86 GLN A O 1
ATOM 655 N N . ARG A 1 87 ? -11.907 -3.411 18.843 1.00 92.88 87 ARG A N 1
ATOM 656 C CA . ARG A 1 87 ? -12.399 -4.505 19.692 1.00 92.88 87 ARG A CA 1
ATOM 657 C C . ARG A 1 87 ? -11.860 -4.404 21.119 1.00 92.88 87 ARG A C 1
ATOM 659 O O . ARG A 1 87 ? -12.628 -4.502 22.072 1.00 92.88 87 ARG A O 1
ATOM 666 N N . ARG A 1 88 ? -10.553 -4.170 21.282 1.00 91.94 88 ARG A N 1
ATOM 667 C CA . ARG A 1 88 ? -9.934 -3.992 22.607 1.00 91.94 88 ARG A CA 1
ATOM 668 C C . ARG A 1 88 ? -10.451 -2.749 23.330 1.00 91.94 88 ARG A C 1
ATOM 670 O O . ARG A 1 88 ? -10.720 -2.829 24.523 1.00 91.94 88 ARG A O 1
ATOM 677 N N . GLY A 1 89 ? -10.620 -1.633 22.618 1.00 87.56 89 GLY A N 1
ATOM 678 C CA . GLY A 1 89 ? -11.178 -0.400 23.180 1.00 87.56 89 GLY A CA 1
ATOM 679 C C . GLY A 1 89 ? -12.621 -0.570 23.660 1.00 87.56 89 GLY A C 1
ATOM 680 O O . GLY A 1 89 ? -12.942 -0.172 24.775 1.00 87.56 89 GLY A O 1
ATOM 681 N N . GLY A 1 90 ? -13.468 -1.237 22.87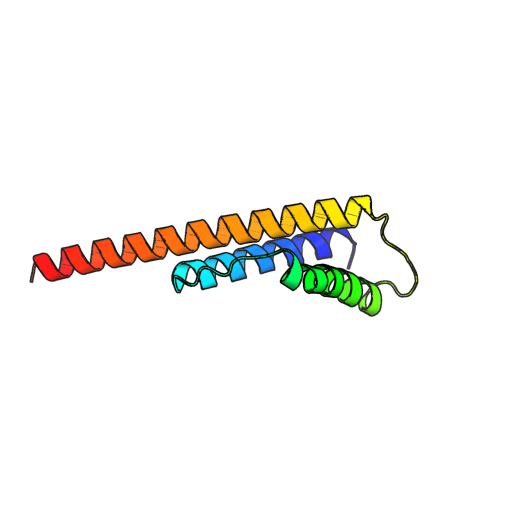0 1.00 81.06 90 GLY A N 1
ATOM 682 C CA . GLY A 1 90 ? -14.849 -1.544 23.256 1.00 81.06 90 GLY A CA 1
ATOM 683 C C . GLY A 1 90 ? -14.939 -2.476 24.468 1.00 81.06 90 GLY A C 1
ATOM 684 O O . GLY A 1 90 ? -15.737 -2.241 25.370 1.00 81.06 90 GLY A O 1
ATOM 685 N N . LEU A 1 91 ? -14.069 -3.488 24.543 1.00 74.50 91 LEU A N 1
ATOM 686 C CA . LEU A 1 91 ? -13.967 -4.370 25.712 1.00 74.50 91 LEU A CA 1
ATOM 687 C C . LEU A 1 91 ? -13.499 -3.641 26.978 1.00 74.50 91 LEU A C 1
ATOM 689 O O . LEU A 1 91 ? -13.930 -3.995 28.072 1.00 74.50 91 LEU A O 1
ATOM 693 N N . ALA A 1 92 ? -12.609 -2.655 26.848 1.00 70.69 92 ALA A N 1
ATOM 694 C CA . ALA A 1 92 ? -12.168 -1.838 27.974 1.00 70.69 92 ALA A CA 1
ATOM 695 C C . ALA A 1 92 ? -13.285 -0.900 28.458 1.00 70.69 92 ALA A C 1
ATOM 697 O O . ALA A 1 92 ? -13.514 -0.808 29.658 1.00 70.69 92 ALA A O 1
ATOM 698 N N . ALA A 1 93 ? -14.019 -0.272 27.533 1.00 61.59 93 ALA A N 1
ATOM 699 C CA . ALA A 1 93 ? -15.155 0.588 27.855 1.00 61.59 93 ALA A CA 1
ATOM 700 C C . ALA A 1 93 ? -16.315 -0.177 28.519 1.00 61.59 93 ALA A C 1
ATOM 702 O O . ALA A 1 93 ? -16.957 0.362 29.404 1.00 61.59 93 ALA A O 1
ATOM 703 N N . ALA A 1 94 ? -16.559 -1.438 28.144 1.00 63.72 94 ALA A N 1
ATOM 704 C CA . ALA A 1 94 ? -17.603 -2.272 28.752 1.00 63.72 94 ALA A CA 1
ATOM 705 C C . ALA A 1 94 ? -17.263 -2.792 30.166 1.00 63.72 94 ALA A C 1
ATOM 707 O O . ALA A 1 94 ? -18.106 -3.411 30.812 1.00 63.72 94 ALA A O 1
ATOM 708 N N . ARG A 1 95 ? -16.016 -2.614 30.619 1.00 67.50 95 ARG A N 1
ATOM 709 C CA . ARG A 1 95 ? -15.529 -3.020 31.948 1.00 67.50 95 ARG A CA 1
ATOM 710 C C . ARG A 1 95 ? -15.404 -1.851 32.931 1.00 67.50 95 ARG A C 1
ATOM 712 O O . ARG A 1 95 ? -15.082 -2.108 34.090 1.00 67.50 95 ARG A O 1
ATOM 719 N N . ALA A 1 96 ? -15.585 -0.619 32.457 1.00 62.78 96 ALA A N 1
ATOM 720 C CA . ALA A 1 96 ? -15.580 0.609 33.249 1.00 62.78 96 ALA A CA 1
ATOM 721 C C . ALA A 1 96 ? -17.013 0.987 33.639 1.00 62.78 96 ALA A C 1
ATOM 723 O O . ALA A 1 96 ? -17.174 1.537 34.749 1.00 62.78 96 ALA A O 1
#

Mean predicted aligned error: 10.57 Å